Protein AF-A0AAJ0D764-F1 (afdb_monomer_lite)

Foldseek 3Di:
DDDDDPPPPDDDDPDVVLLVVLLCLLLVVDDPDQNVCPLVVDPDDLRSLLVSLVVLVCCVPPPLVVVLVVLVVVCCDQLQVEDDDPCQVPPPQLDPVVPDDNVNSVPDDSVVSVVSSVSSSLSSVLSVVQSVVSVVSSVVSNVCVVVVNDNHHYDDGDDRDRDDD

Radius of gyration: 18.86 Å; chains: 1; bounding box: 40×30×57 Å

Sequence (165 aa):
MPVSRSQSWGAAPSDPDLLNRLMGWVHLEFIPGDESNFLDSQPFAACDLRAALKVAVWKISFVQDPALYDRIQLARGPQFRVMVDIGKMYRTRPLEWEGVQPEDVDSASVTDLKWYLYNARRELEWLKHEMDRLDLYMQNAAYLKARNDRHSFTYSRSKRRTVSR

pLDDT: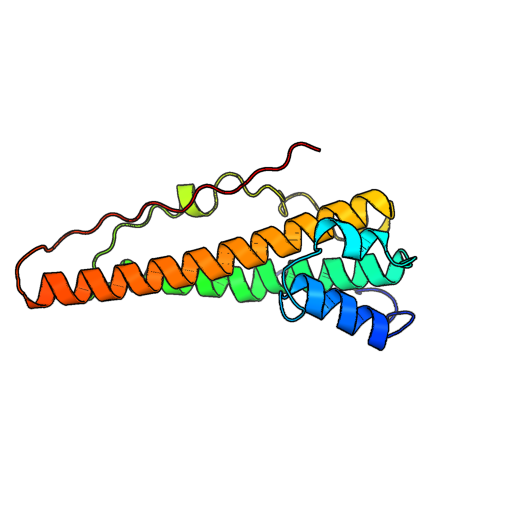 mean 78.22, std 16.09, range [32.22, 95.38]

Secondary structure (DSSP, 8-state):
----------S--S-HHHHHHHHHHHTT-S-SS-HHHHHHHS---HHHHHHHHHHHHHHIIIIIHHHHHHHHHHHHSTTT-EEE-HHHHHS--SS-TTT--HHHHHH--HHHHHHHHHHHHHHHHHHHHHHHHHHHHHHHHHHHHHTTS-S-EEE-PPPP-PPP-

Organism: NCBI:txid702011

Structure (mmCIF, N/CA/C/O backbone):
data_AF-A0AAJ0D764-F1
#
_entry.id   AF-A0AAJ0D764-F1
#
loop_
_atom_site.group_PDB
_atom_site.id
_atom_site.type_symbol
_atom_site.label_atom_id
_atom_site.label_alt_id
_atom_site.label_comp_id
_atom_site.label_asym_id
_atom_site.label_entity_id
_atom_site.label_seq_id
_atom_site.pdbx_PDB_ins_code
_atom_site.Cartn_x
_atom_site.Cartn_y
_atom_site.Cartn_z
_atom_site.occupancy
_atom_site.B_iso_or_equiv
_atom_site.auth_seq_id
_atom_site.auth_comp_id
_atom_site.auth_asym_id
_atom_site.auth_atom_id
_atom_site.pdbx_PDB_model_num
ATOM 1 N N . MET A 1 1 ? -18.688 16.186 -11.375 1.00 32.22 1 MET A N 1
ATOM 2 C CA . MET A 1 1 ? -18.400 16.305 -12.821 1.00 32.22 1 MET A CA 1
ATOM 3 C C . MET A 1 1 ? -17.553 15.108 -13.225 1.00 32.22 1 MET A C 1
ATOM 5 O O . MET A 1 1 ? -16.552 14.891 -12.551 1.00 32.22 1 MET A O 1
ATOM 9 N N . PRO A 1 2 ? -17.955 14.285 -14.208 1.00 34.59 2 PRO A N 1
ATOM 10 C CA . PRO A 1 2 ? -17.148 13.149 -14.635 1.00 34.59 2 PRO A CA 1
ATOM 11 C C . PRO A 1 2 ? -16.013 13.654 -15.532 1.00 34.59 2 PRO A C 1
ATOM 13 O O . PRO A 1 2 ? -16.242 14.421 -16.464 1.00 34.59 2 PRO A O 1
ATOM 16 N N . VAL A 1 3 ? -14.779 13.266 -15.215 1.00 36.19 3 VAL A N 1
ATOM 17 C CA . VAL A 1 3 ? -13.596 13.633 -15.998 1.00 36.19 3 VAL A CA 1
ATOM 18 C C . VAL A 1 3 ? -13.496 12.666 -17.173 1.00 36.19 3 VAL A C 1
ATOM 20 O O . VAL A 1 3 ? -13.252 11.476 -16.979 1.00 36.19 3 VAL A O 1
ATOM 23 N N . SER A 1 4 ? -13.689 13.178 -18.388 1.00 43.59 4 SER A N 1
ATOM 24 C CA . SER A 1 4 ? -13.341 12.486 -19.629 1.00 43.59 4 SER A CA 1
ATOM 25 C C . SER A 1 4 ? -11.873 12.061 -19.582 1.00 43.59 4 SER A C 1
ATOM 27 O O . SER A 1 4 ? -10.986 12.910 -19.524 1.00 43.59 4 SER A O 1
ATOM 29 N N . ARG A 1 5 ? -11.595 10.756 -19.610 1.00 41.22 5 ARG A N 1
ATOM 30 C CA . ARG A 1 5 ? -10.235 10.223 -19.773 1.00 41.22 5 ARG A CA 1
ATOM 31 C C . ARG A 1 5 ? -10.221 9.154 -20.854 1.00 41.22 5 ARG A C 1
ATOM 33 O O . ARG A 1 5 ? -10.294 7.965 -20.576 1.00 41.22 5 ARG A O 1
ATOM 40 N N . SER A 1 6 ? -10.066 9.602 -22.094 1.00 41.56 6 SER A N 1
ATOM 41 C CA . SER A 1 6 ? -9.397 8.800 -23.114 1.00 41.56 6 SER A CA 1
ATOM 42 C C . SER A 1 6 ? -7.891 9.005 -22.931 1.00 41.56 6 SER A C 1
ATOM 44 O O . SER A 1 6 ? -7.284 9.804 -23.636 1.00 41.56 6 SER A O 1
ATOM 46 N N . GLN A 1 7 ? -7.297 8.349 -21.930 1.00 45.38 7 GLN A N 1
ATOM 47 C CA . GLN A 1 7 ? -5.840 8.222 -21.854 1.00 45.38 7 GLN A CA 1
ATOM 48 C C . GLN A 1 7 ? -5.458 6.986 -22.665 1.00 45.38 7 GLN A C 1
ATOM 50 O O . GLN A 1 7 ? -5.696 5.856 -22.240 1.00 45.38 7 GLN A O 1
ATOM 55 N N . SER A 1 8 ? -4.920 7.205 -23.865 1.00 43.22 8 SER A N 1
ATOM 56 C CA . SER A 1 8 ? -4.291 6.148 -24.648 1.00 43.22 8 SER A CA 1
ATOM 57 C C . SER A 1 8 ? -2.984 5.765 -23.961 1.00 43.22 8 SER A C 1
ATOM 59 O O . SER A 1 8 ? -1.947 6.401 -24.150 1.00 43.22 8 SER A O 1
ATOM 61 N N . TRP A 1 9 ? -3.037 4.737 -23.124 1.00 46.97 9 TRP A N 1
ATOM 62 C CA . TRP A 1 9 ? -1.843 4.039 -22.677 1.00 46.97 9 TRP A CA 1
ATOM 63 C C . TRP A 1 9 ? -1.239 3.390 -23.930 1.00 46.97 9 TRP A C 1
ATOM 65 O O . TRP A 1 9 ? -1.913 2.597 -24.579 1.00 46.97 9 TRP A O 1
ATOM 75 N N . GLY A 1 10 ? -0.053 3.847 -24.348 1.00 48.66 10 GLY A N 1
ATOM 76 C CA . GLY A 1 10 ? 0.605 3.455 -25.600 1.00 48.66 10 GLY A CA 1
ATOM 77 C C . GLY A 1 10 ? 0.866 1.949 -25.772 1.00 48.66 10 GLY A C 1
ATOM 78 O O . GLY A 1 10 ? 0.396 1.122 -24.999 1.00 48.66 10 GLY A O 1
ATOM 79 N N . ALA A 1 11 ? 1.610 1.617 -26.833 1.00 51.12 11 ALA A N 1
ATOM 80 C CA . ALA A 1 11 ? 1.804 0.262 -27.358 1.00 51.12 11 ALA A CA 1
ATOM 81 C C . ALA A 1 11 ? 2.102 -0.830 -26.307 1.00 51.12 11 ALA A C 1
ATOM 83 O O . ALA A 1 11 ? 2.756 -0.589 -25.292 1.00 51.12 11 ALA A O 1
ATOM 84 N N . ALA A 1 12 ? 1.626 -2.042 -26.620 1.00 51.72 12 ALA A N 1
ATOM 85 C CA . ALA A 1 12 ? 1.813 -3.267 -25.847 1.00 51.72 12 ALA A CA 1
ATOM 86 C C . ALA A 1 12 ? 3.298 -3.550 -25.515 1.00 51.72 12 ALA A C 1
ATOM 88 O O . ALA A 1 12 ? 4.180 -3.134 -26.272 1.00 51.72 12 ALA A O 1
ATOM 89 N N . PRO A 1 13 ? 3.579 -4.258 -24.402 1.00 55.50 13 PRO A N 1
ATOM 90 C CA . PRO A 1 13 ? 4.940 -4.582 -23.969 1.00 55.50 13 PRO A CA 1
ATOM 91 C C . PRO A 1 13 ? 5.717 -5.376 -25.025 1.00 55.50 13 PRO A C 1
ATOM 93 O O . PRO A 1 13 ? 5.144 -6.189 -25.750 1.00 55.50 13 PRO A O 1
ATOM 96 N N . SER A 1 14 ? 7.032 -5.156 -25.070 1.00 67.94 14 SER A N 1
ATOM 97 C CA . SER A 1 14 ? 7.966 -5.839 -25.976 1.00 67.94 14 SER A CA 1
ATOM 98 C C . SER A 1 14 ? 8.095 -7.333 -25.677 1.00 67.94 14 SER A C 1
ATOM 100 O O . SER A 1 14 ? 8.285 -8.120 -26.601 1.00 67.94 14 SER A O 1
ATOM 102 N N . ASP A 1 15 ? 7.960 -7.720 -24.406 1.00 79.56 15 ASP A N 1
ATOM 103 C CA . ASP A 1 15 ? 7.933 -9.111 -23.955 1.00 79.56 15 ASP A CA 1
ATOM 104 C C . ASP A 1 15 ? 6.960 -9.254 -22.758 1.00 79.56 15 ASP A C 1
ATOM 106 O O . ASP A 1 15 ? 7.211 -8.698 -21.679 1.00 79.56 15 ASP A O 1
ATOM 110 N N . PRO A 1 16 ? 5.825 -9.963 -22.917 1.00 82.31 16 PRO A N 1
ATOM 111 C CA . PRO A 1 16 ? 4.841 -10.133 -21.851 1.00 82.31 16 PRO A CA 1
ATOM 112 C C . PRO A 1 16 ? 5.378 -10.939 -20.660 1.00 82.31 16 PRO A C 1
ATOM 114 O O . PRO A 1 16 ? 4.974 -10.672 -19.526 1.00 82.31 16 PRO A O 1
ATOM 117 N N . ASP A 1 17 ? 6.303 -11.877 -20.870 1.00 85.62 17 ASP A N 1
ATOM 118 C CA . ASP A 1 17 ? 6.875 -12.677 -19.785 1.00 85.62 17 ASP A CA 1
ATOM 119 C C . ASP A 1 17 ? 7.820 -11.832 -18.931 1.00 85.62 17 ASP A C 1
ATOM 121 O O . ASP A 1 17 ? 7.802 -11.908 -17.698 1.00 85.62 17 ASP A O 1
ATOM 125 N N . LEU A 1 18 ? 8.595 -10.952 -19.567 1.00 83.62 18 LEU A N 1
ATOM 126 C CA . 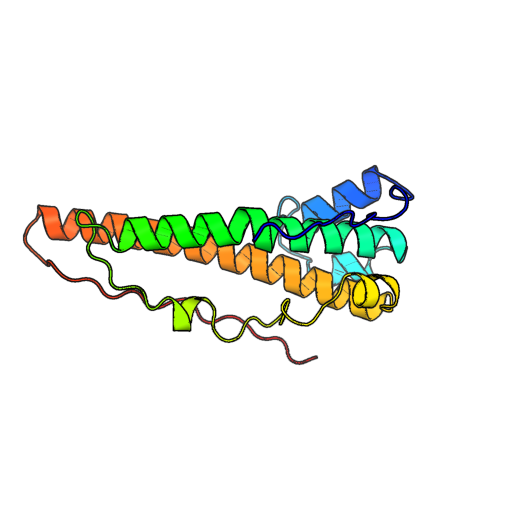LEU A 1 18 ? 9.420 -9.973 -18.866 1.00 83.62 18 LEU A CA 1
ATOM 127 C C . LEU A 1 18 ? 8.567 -8.999 -18.047 1.00 83.62 18 LEU A C 1
ATOM 129 O O . LEU A 1 18 ? 8.877 -8.748 -16.878 1.00 83.62 18 LEU A O 1
ATOM 133 N N . LEU A 1 19 ? 7.476 -8.490 -18.627 1.00 85.12 19 LEU A N 1
ATOM 134 C CA . LEU A 1 19 ? 6.543 -7.625 -17.908 1.00 85.12 19 LEU A CA 1
ATOM 135 C C . LEU A 1 19 ? 5.931 -8.355 -16.706 1.00 85.12 19 LEU A C 1
ATOM 137 O O . LEU A 1 19 ? 5.898 -7.796 -15.613 1.00 85.12 19 LEU A O 1
ATOM 141 N N . ASN A 1 20 ? 5.509 -9.609 -16.866 1.00 86.44 20 ASN A N 1
ATOM 142 C CA . ASN A 1 20 ? 4.968 -10.410 -15.766 1.00 86.44 20 ASN A CA 1
ATOM 143 C C . ASN A 1 20 ? 5.992 -10.603 -14.640 1.00 86.44 20 ASN A C 1
ATOM 145 O O . ASN A 1 20 ? 5.647 -10.488 -13.465 1.00 86.44 20 ASN A O 1
ATOM 149 N N . ARG A 1 21 ? 7.268 -10.825 -14.973 1.00 85.38 21 ARG A N 1
ATOM 150 C CA . ARG A 1 21 ? 8.353 -10.925 -13.983 1.00 85.38 21 ARG A CA 1
ATOM 151 C C . ARG A 1 21 ? 8.578 -9.604 -13.246 1.00 85.38 21 ARG A C 1
ATOM 153 O O . ARG A 1 21 ? 8.698 -9.609 -12.020 1.00 85.38 21 ARG A O 1
ATOM 160 N N . LEU A 1 22 ? 8.594 -8.479 -13.966 1.00 87.00 22 LEU A N 1
ATOM 161 C CA . LEU A 1 22 ? 8.659 -7.138 -13.372 1.00 87.00 22 LEU A CA 1
ATOM 162 C C . LEU A 1 22 ? 7.467 -6.891 -12.441 1.00 87.00 22 LEU A C 1
ATOM 164 O O . LEU A 1 22 ? 7.653 -6.435 -11.314 1.00 87.00 22 LEU A O 1
ATOM 168 N N . MET A 1 23 ? 6.254 -7.237 -12.872 1.00 87.69 23 MET A N 1
ATOM 169 C CA . MET A 1 23 ? 5.042 -7.056 -12.076 1.00 87.69 23 MET A CA 1
ATOM 170 C C . MET A 1 23 ? 5.022 -7.943 -10.838 1.00 87.69 23 MET A C 1
ATOM 172 O O . MET A 1 23 ? 4.702 -7.452 -9.757 1.00 87.69 23 MET A O 1
ATOM 176 N N . GLY A 1 24 ? 5.439 -9.202 -10.949 1.00 86.38 24 GLY A N 1
ATOM 177 C CA . GLY A 1 24 ? 5.576 -10.074 -9.790 1.00 86.38 24 GLY A CA 1
ATOM 178 C C . GLY A 1 24 ? 6.614 -9.541 -8.796 1.00 86.38 24 GLY A C 1
ATOM 179 O O . GLY A 1 24 ? 6.390 -9.578 -7.587 1.00 86.38 24 GLY A O 1
ATOM 180 N N . TRP A 1 25 ? 7.721 -8.960 -9.275 1.00 86.31 25 TRP A N 1
ATOM 181 C CA . TRP A 1 25 ? 8.678 -8.271 -8.405 1.00 86.31 25 TRP A CA 1
ATOM 182 C C . TRP A 1 25 ? 8.053 -7.044 -7.726 1.00 86.31 25 TRP A C 1
ATOM 184 O O . TRP A 1 25 ? 8.197 -6.879 -6.516 1.00 86.31 25 TRP A O 1
ATOM 194 N N . VAL A 1 26 ? 7.318 -6.199 -8.455 1.00 87.38 26 VAL A N 1
ATOM 195 C CA . VAL A 1 26 ? 6.612 -5.036 -7.881 1.00 87.38 26 VAL A CA 1
ATOM 196 C C . VAL A 1 26 ? 5.570 -5.471 -6.844 1.00 87.38 26 VAL A C 1
ATOM 198 O O . VAL A 1 26 ? 5.352 -4.780 -5.851 1.00 87.38 26 VAL A O 1
ATOM 201 N N . HIS A 1 27 ? 4.915 -6.608 -7.062 1.00 85.19 27 HIS A N 1
ATOM 202 C CA . HIS A 1 27 ? 3.845 -7.130 -6.213 1.00 85.19 27 HIS A CA 1
ATOM 203 C C . HIS A 1 27 ? 4.316 -7.987 -5.043 1.00 85.19 27 HIS A C 1
ATOM 205 O O . HIS A 1 27 ? 3.473 -8.452 -4.275 1.00 85.19 27 HIS A O 1
ATOM 211 N N . LEU A 1 28 ? 5.633 -8.138 -4.861 1.00 76.88 28 LEU A N 1
ATOM 212 C CA . LEU A 1 28 ? 6.220 -8.991 -3.823 1.00 76.88 28 LEU A CA 1
ATOM 213 C C . LEU A 1 28 ? 5.831 -10.473 -3.990 1.00 76.88 28 LEU A C 1
ATOM 215 O O . LEU A 1 28 ? 5.765 -11.215 -3.013 1.00 76.88 28 LEU A O 1
ATOM 219 N N . GLU A 1 29 ? 5.547 -10.901 -5.221 1.00 78.38 29 GLU A N 1
ATOM 220 C CA . GLU A 1 29 ? 5.193 -12.286 -5.567 1.00 78.38 29 GLU A CA 1
ATOM 221 C C . GLU A 1 29 ? 6.445 -13.149 -5.809 1.00 78.38 29 GLU A C 1
ATOM 223 O O . GLU A 1 29 ? 6.368 -14.375 -5.765 1.00 78.38 29 GLU A O 1
ATOM 228 N N . PHE A 1 30 ? 7.612 -12.518 -5.995 1.00 62.47 30 PHE A N 1
ATOM 229 C CA . PHE A 1 30 ? 8.917 -13.179 -6.093 1.00 62.47 30 PHE A CA 1
ATOM 230 C C . PHE A 1 30 ? 9.826 -12.844 -4.891 1.00 62.47 30 PHE A C 1
ATOM 232 O O . PHE A 1 30 ? 9.803 -11.735 -4.356 1.00 62.47 30 PHE A O 1
ATOM 239 N N . ILE A 1 31 ? 10.599 -13.855 -4.480 1.00 55.75 31 ILE A N 1
ATOM 240 C CA . ILE A 1 31 ? 11.246 -14.093 -3.172 1.00 55.75 31 ILE A CA 1
ATOM 241 C C . ILE A 1 31 ? 12.045 -12.892 -2.600 1.00 55.75 31 ILE A C 1
ATOM 243 O O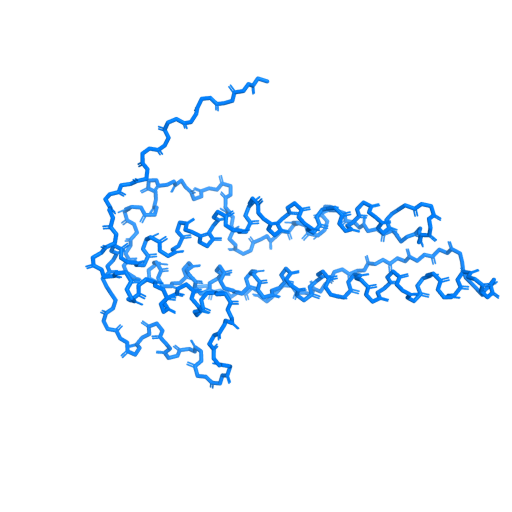 . ILE A 1 31 ? 12.811 -12.262 -3.332 1.00 55.75 31 ILE A O 1
ATOM 247 N N . PRO A 1 32 ? 11.941 -12.618 -1.279 1.00 46.31 32 PRO A N 1
ATOM 248 C CA . PRO A 1 32 ? 12.739 -11.612 -0.576 1.00 46.31 32 PRO A CA 1
ATOM 249 C C . PRO A 1 32 ? 14.167 -12.116 -0.299 1.00 46.31 32 PRO A C 1
ATOM 251 O O . PRO A 1 32 ? 14.352 -13.222 0.206 1.00 46.31 32 PRO A O 1
ATOM 254 N N . GLY A 1 33 ? 15.183 -11.300 -0.601 1.00 52.56 33 GLY A N 1
ATOM 255 C CA . GLY A 1 33 ? 16.580 -11.610 -0.259 1.00 52.56 33 GLY A CA 1
ATOM 256 C C . GLY A 1 33 ? 17.647 -10.887 -1.085 1.00 52.56 33 GLY A C 1
ATOM 257 O O . GLY A 1 33 ? 18.737 -10.664 -0.573 1.00 52.56 33 GLY A O 1
ATOM 258 N N . ASP A 1 34 ? 17.330 -10.472 -2.317 1.00 53.56 34 ASP A N 1
ATOM 259 C CA . ASP A 1 34 ? 18.306 -9.862 -3.243 1.00 53.56 34 ASP A CA 1
ATOM 260 C C . ASP A 1 34 ? 17.694 -8.694 -4.053 1.00 53.56 34 ASP A C 1
ATOM 262 O O . ASP A 1 34 ? 17.787 -8.577 -5.275 1.00 53.56 34 ASP A O 1
ATOM 266 N N . GLU A 1 35 ? 16.938 -7.847 -3.351 1.00 56.16 35 GLU A N 1
ATOM 267 C CA . GLU A 1 35 ? 16.001 -6.879 -3.941 1.00 56.16 35 GLU A CA 1
ATOM 268 C C . GLU A 1 35 ? 16.682 -5.673 -4.598 1.00 56.16 35 GLU A C 1
ATOM 270 O O . GLU A 1 35 ? 16.160 -5.143 -5.581 1.00 56.16 35 GLU A O 1
ATOM 275 N N . SER A 1 36 ? 17.846 -5.260 -4.086 1.00 57.66 36 SER A N 1
ATOM 276 C CA . SER A 1 36 ? 18.654 -4.179 -4.663 1.00 57.66 36 SER A CA 1
ATOM 277 C C . SER A 1 36 ? 19.282 -4.569 -5.998 1.00 57.66 36 SER A C 1
ATOM 279 O O . SER A 1 36 ? 19.616 -3.693 -6.783 1.00 57.66 36 SER A O 1
ATOM 281 N N . ASN A 1 37 ? 19.402 -5.870 -6.274 1.00 65.69 37 ASN A N 1
ATOM 282 C CA . ASN A 1 37 ? 20.062 -6.368 -7.472 1.00 65.69 37 ASN A CA 1
ATOM 283 C C . ASN A 1 37 ? 19.080 -6.686 -8.599 1.00 65.69 37 ASN A C 1
ATOM 285 O O . ASN A 1 37 ? 19.498 -6.728 -9.745 1.00 65.69 37 ASN A O 1
ATOM 289 N N . PHE A 1 38 ? 17.779 -6.873 -8.340 1.00 79.50 38 PHE A N 1
ATOM 290 C CA . PHE A 1 38 ? 16.853 -7.333 -9.385 1.00 79.50 38 PHE A CA 1
ATOM 291 C C . PHE A 1 38 ? 16.784 -6.383 -10.588 1.00 79.50 38 PHE A C 1
ATOM 293 O O . PHE A 1 38 ? 17.032 -6.814 -11.714 1.00 79.50 38 PHE A O 1
ATOM 300 N N . LEU A 1 39 ? 16.509 -5.093 -10.354 1.00 80.25 39 LEU A N 1
ATOM 301 C CA . LEU A 1 39 ? 16.407 -4.104 -11.432 1.00 80.25 39 LEU A CA 1
ATOM 302 C C . LEU A 1 39 ? 17.746 -3.869 -12.147 1.00 80.25 39 LEU A C 1
ATOM 304 O O . LEU A 1 39 ? 17.747 -3.456 -13.305 1.00 80.25 39 LEU A O 1
ATOM 308 N N . ASP A 1 40 ? 18.873 -4.159 -11.499 1.00 79.06 40 ASP A N 1
ATOM 309 C CA . ASP A 1 40 ? 20.216 -3.971 -12.056 1.00 79.06 40 ASP A CA 1
ATOM 310 C C . ASP A 1 40 ? 20.833 -5.254 -12.633 1.00 79.06 40 ASP A C 1
ATOM 312 O O . ASP A 1 40 ? 21.770 -5.183 -13.422 1.00 79.06 40 ASP A O 1
ATOM 316 N N . SER A 1 41 ? 20.257 -6.419 -12.329 1.00 75.38 41 SER A N 1
ATOM 317 C CA . SER A 1 41 ? 20.721 -7.737 -12.781 1.00 75.38 41 SER A CA 1
ATOM 318 C C . SER A 1 41 ? 20.348 -8.068 -14.224 1.00 75.38 41 SER A C 1
ATOM 320 O O . SER A 1 41 ? 20.938 -8.974 -14.812 1.00 75.38 41 SER A O 1
ATOM 322 N N . GLN A 1 42 ? 19.369 -7.368 -14.806 1.00 72.69 42 GLN A N 1
ATOM 323 C CA . GLN A 1 42 ? 18.911 -7.606 -16.174 1.00 72.69 42 GLN A CA 1
ATOM 324 C C . GLN A 1 42 ? 18.833 -6.295 -16.966 1.00 72.69 42 GLN A C 1
ATOM 326 O O . GLN A 1 42 ? 18.452 -5.256 -16.416 1.00 72.69 42 GLN A O 1
ATOM 331 N N . PRO A 1 43 ? 19.173 -6.313 -18.267 1.00 74.94 43 PRO A N 1
ATOM 332 C CA . PRO A 1 43 ? 18.959 -5.167 -19.133 1.00 74.94 43 PRO A CA 1
ATOM 333 C C . PRO A 1 43 ? 17.461 -5.040 -19.442 1.00 74.94 43 PRO A C 1
ATOM 335 O O . PRO A 1 43 ? 16.946 -5.683 -20.351 1.00 74.94 43 PRO A O 1
ATOM 338 N N . PHE A 1 44 ? 16.750 -4.221 -18.669 1.00 81.81 44 PHE A N 1
ATOM 339 C CA . PHE A 1 44 ? 15.344 -3.906 -18.931 1.00 81.81 44 PHE A CA 1
ATOM 340 C C . PHE A 1 44 ? 15.216 -2.791 -19.969 1.00 81.81 44 PHE A C 1
ATOM 342 O O . PHE A 1 44 ? 15.867 -1.747 -19.850 1.00 81.81 44 PHE A O 1
ATOM 349 N N . ALA A 1 45 ? 14.338 -2.975 -20.956 1.00 85.94 45 ALA A N 1
ATOM 350 C CA . ALA A 1 45 ? 14.000 -1.907 -21.883 1.00 85.94 45 ALA A CA 1
ATOM 351 C C . ALA A 1 45 ? 13.134 -0.840 -21.191 1.00 85.94 45 ALA A C 1
ATOM 353 O O . ALA A 1 45 ? 12.325 -1.128 -20.306 1.00 85.94 45 ALA A O 1
ATOM 354 N N . ALA A 1 46 ? 13.281 0.418 -21.617 1.00 86.00 46 ALA A N 1
ATOM 355 C CA . ALA A 1 46 ? 12.529 1.533 -21.038 1.00 86.00 46 ALA A CA 1
ATOM 356 C C . ALA A 1 46 ? 11.006 1.355 -21.185 1.00 86.00 46 ALA A C 1
ATOM 358 O O . ALA A 1 46 ? 10.255 1.742 -20.295 1.00 86.00 46 ALA A O 1
ATOM 359 N N . CYS A 1 47 ? 10.545 0.746 -22.282 1.00 85.44 47 CYS A N 1
ATOM 360 C CA . CYS A 1 47 ? 9.131 0.445 -22.509 1.00 85.44 47 CYS A CA 1
ATOM 361 C C . CYS A 1 47 ? 8.557 -0.523 -21.466 1.00 85.44 47 CYS A C 1
ATOM 363 O O . CYS A 1 47 ? 7.487 -0.243 -20.928 1.00 85.44 47 CYS A O 1
ATOM 365 N N . ASP A 1 48 ? 9.277 -1.592 -21.114 1.00 85.81 48 ASP A N 1
ATOM 366 C CA . ASP A 1 48 ? 8.814 -2.565 -20.117 1.00 85.81 48 ASP A CA 1
ATOM 367 C C . ASP A 1 48 ? 8.776 -1.946 -18.713 1.00 85.81 48 ASP A C 1
ATOM 369 O O . ASP A 1 48 ? 7.808 -2.129 -17.974 1.00 85.81 48 ASP A O 1
ATOM 373 N N . LEU A 1 49 ? 9.779 -1.128 -18.365 1.00 88.31 49 LEU A N 1
ATOM 374 C CA . LEU A 1 49 ? 9.802 -0.400 -17.092 1.00 88.31 49 LEU A CA 1
ATOM 375 C C . LEU A 1 49 ? 8.661 0.624 -16.993 1.00 88.31 49 LEU A C 1
ATOM 377 O O . LEU A 1 49 ? 8.031 0.739 -15.942 1.00 88.31 49 LEU A O 1
ATOM 381 N N . ARG A 1 50 ? 8.354 1.345 -18.079 1.00 87.75 50 ARG A N 1
ATOM 382 C CA . ARG A 1 50 ? 7.205 2.266 -18.130 1.00 87.75 50 ARG A CA 1
ATOM 383 C C . ARG A 1 50 ? 5.892 1.523 -17.972 1.00 87.75 50 ARG A C 1
ATOM 385 O O . ARG A 1 50 ? 5.060 1.949 -17.177 1.00 87.75 50 ARG A O 1
ATOM 392 N N . ALA A 1 51 ? 5.704 0.426 -18.703 1.00 86.38 51 ALA A N 1
ATOM 393 C CA . ALA A 1 51 ? 4.502 -0.390 -18.598 1.00 86.38 51 ALA A CA 1
ATOM 394 C C . ALA A 1 51 ? 4.313 -0.897 -17.161 1.00 86.38 51 ALA A C 1
ATOM 396 O O . ALA A 1 51 ? 3.251 -0.689 -16.572 1.00 86.38 51 ALA A O 1
ATOM 397 N N . ALA A 1 52 ? 5.366 -1.454 -16.558 1.00 88.44 52 ALA A N 1
ATOM 398 C CA . ALA A 1 52 ? 5.337 -1.913 -15.175 1.00 88.44 52 ALA A CA 1
ATOM 399 C C . ALA A 1 52 ? 5.014 -0.775 -14.196 1.00 88.44 52 ALA A C 1
ATOM 401 O O . ALA A 1 52 ? 4.186 -0.942 -13.300 1.00 88.44 52 ALA A O 1
ATOM 402 N N . LEU A 1 53 ? 5.616 0.406 -14.386 1.00 87.38 53 LEU A N 1
ATOM 403 C CA . LEU A 1 53 ? 5.375 1.557 -13.521 1.00 87.38 53 LEU A CA 1
ATOM 404 C C . LEU A 1 53 ? 3.919 2.005 -13.615 1.00 87.38 53 LEU A C 1
ATOM 406 O O . LEU A 1 53 ? 3.274 2.163 -12.584 1.00 87.38 53 LEU A O 1
ATOM 410 N N . LYS A 1 54 ? 3.376 2.134 -14.830 1.00 85.00 54 LYS A N 1
ATOM 411 C CA . LYS A 1 54 ? 1.981 2.523 -15.084 1.00 85.00 54 LYS A CA 1
ATOM 412 C C . LYS A 1 54 ? 0.995 1.571 -14.391 1.00 85.00 54 LYS A C 1
ATOM 414 O O . LYS A 1 54 ? 0.076 2.032 -13.713 1.00 85.00 54 LYS A O 1
ATOM 419 N N . VAL A 1 55 ? 1.227 0.259 -14.473 1.00 86.44 55 VAL A N 1
ATOM 420 C CA . VAL A 1 55 ? 0.410 -0.745 -13.766 1.00 86.44 55 VAL A CA 1
ATOM 421 C C . VAL A 1 55 ? 0.579 -0.641 -12.245 1.00 86.44 55 VAL A C 1
ATOM 423 O O . VAL A 1 55 ? -0.407 -0.723 -11.510 1.00 86.44 55 VAL A O 1
ATOM 426 N N . ALA A 1 56 ? 1.801 -0.417 -11.754 1.00 86.81 56 ALA A N 1
ATOM 427 C CA . ALA A 1 56 ? 2.068 -0.226 -10.330 1.00 86.81 56 ALA A CA 1
ATOM 428 C C . ALA A 1 56 ? 1.322 0.993 -9.765 1.00 86.81 56 ALA A C 1
ATOM 430 O O . ALA A 1 56 ? 0.653 0.869 -8.737 1.00 86.81 56 ALA A O 1
ATOM 431 N N . VAL A 1 57 ? 1.375 2.138 -10.461 1.00 84.56 57 VAL A N 1
ATOM 432 C CA . VAL A 1 57 ? 0.637 3.359 -10.092 1.00 84.56 57 VAL A CA 1
ATOM 433 C C . VAL A 1 57 ? -0.852 3.068 -10.038 1.00 84.56 57 VAL A C 1
ATOM 435 O O . VAL A 1 57 ? -1.502 3.355 -9.034 1.00 84.56 57 VAL A O 1
ATOM 438 N N . TRP A 1 58 ? -1.390 2.455 -11.096 1.00 85.44 58 TRP A N 1
ATOM 439 C CA . TRP A 1 58 ? -2.806 2.125 -11.165 1.00 85.44 58 TRP A CA 1
ATOM 440 C C . TRP A 1 58 ? -3.236 1.259 -9.974 1.00 85.44 58 TRP A C 1
ATOM 442 O O . TRP A 1 58 ? -4.226 1.565 -9.311 1.00 85.44 58 TRP A O 1
ATOM 452 N N . LYS A 1 59 ? -2.456 0.228 -9.632 1.00 85.38 59 LYS A N 1
ATOM 453 C CA . LYS A 1 59 ? -2.753 -0.645 -8.490 1.00 85.38 59 LYS A CA 1
ATOM 454 C C . LYS A 1 59 ? -2.721 0.111 -7.162 1.00 85.38 59 LYS A C 1
ATOM 456 O O . LYS A 1 59 ? -3.585 -0.124 -6.319 1.00 85.38 59 LYS A O 1
ATOM 461 N N . ILE A 1 60 ? -1.760 1.010 -6.958 1.00 86.31 60 ILE A N 1
ATOM 462 C CA . ILE A 1 60 ? -1.706 1.843 -5.749 1.00 86.31 60 ILE A CA 1
ATOM 463 C C . ILE A 1 60 ? -2.968 2.709 -5.668 1.00 86.31 60 ILE A C 1
ATOM 465 O O . ILE A 1 60 ? -3.735 2.581 -4.717 1.00 86.31 60 ILE A O 1
ATOM 469 N N . SER A 1 61 ? -3.224 3.523 -6.692 1.00 83.69 61 SER A N 1
ATOM 470 C CA . SER A 1 61 ? -4.265 4.555 -6.659 1.00 83.69 61 SER A CA 1
ATOM 471 C C . SER A 1 61 ? -5.692 4.014 -6.713 1.00 83.69 61 SER A C 1
ATOM 473 O O . SER A 1 61 ? -6.587 4.609 -6.120 1.00 83.69 61 SER A O 1
ATOM 475 N N . PHE A 1 62 ? -5.928 2.915 -7.431 1.00 84.25 62 PHE A N 1
ATOM 476 C CA . PHE A 1 62 ? -7.281 2.411 -7.693 1.00 84.25 62 PHE A CA 1
ATOM 477 C C . PHE A 1 62 ? -7.618 1.114 -6.964 1.00 84.25 62 PHE A C 1
ATOM 479 O O . PHE A 1 62 ? -8.786 0.737 -6.937 1.00 84.25 62 PHE A O 1
ATOM 486 N N . VAL A 1 63 ? -6.638 0.434 -6.363 1.00 87.94 63 VAL A N 1
ATOM 487 C CA . VAL A 1 63 ? -6.883 -0.814 -5.624 1.00 87.94 63 VAL A CA 1
ATOM 488 C C . VAL A 1 63 ? -6.484 -0.668 -4.161 1.00 87.94 63 VAL A C 1
ATOM 490 O O . VAL A 1 63 ? -7.324 -0.825 -3.279 1.00 87.94 63 VAL A O 1
ATOM 493 N N . GLN A 1 64 ? -5.220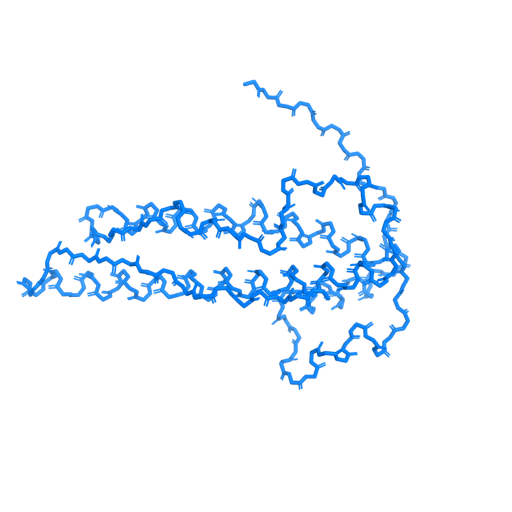 -0.349 -3.884 1.00 89.56 64 GLN A N 1
ATOM 494 C CA . GLN A 1 64 ? -4.695 -0.361 -2.515 1.00 89.56 64 GLN A CA 1
ATOM 495 C C . GLN A 1 64 ? -5.148 0.847 -1.692 1.00 89.56 64 GLN A C 1
ATOM 497 O O . GLN A 1 64 ? -5.536 0.687 -0.537 1.00 89.56 64 GLN A O 1
ATOM 502 N N . ASP A 1 65 ? -5.153 2.044 -2.279 1.00 88.00 65 ASP A N 1
ATOM 503 C CA . ASP A 1 65 ? -5.590 3.260 -1.593 1.00 88.00 65 ASP A CA 1
ATOM 504 C C . ASP A 1 65 ? -7.071 3.212 -1.193 1.00 88.00 65 ASP A C 1
ATOM 506 O O . ASP A 1 65 ? -7.366 3.465 -0.019 1.00 88.00 65 ASP A O 1
ATOM 510 N N . PRO A 1 66 ? -8.007 2.830 -2.089 1.00 89.69 66 PRO A N 1
ATOM 511 C CA . PRO A 1 66 ? -9.394 2.611 -1.694 1.00 89.69 66 PRO A CA 1
ATOM 512 C C . PRO A 1 66 ? -9.524 1.543 -0.605 1.00 89.69 66 PRO A C 1
ATOM 514 O O . PRO A 1 66 ? -10.188 1.778 0.400 1.00 89.69 66 PRO A O 1
ATO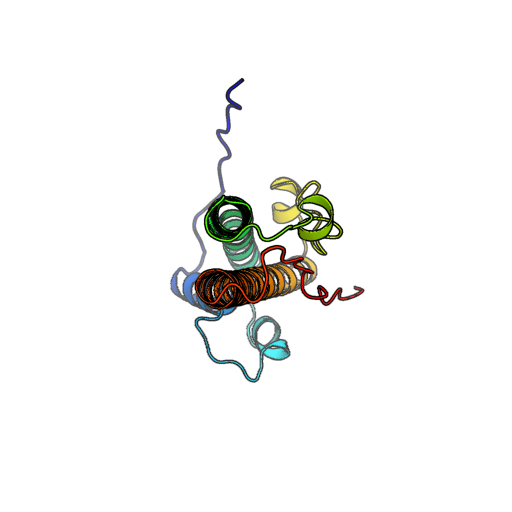M 517 N N . ALA A 1 67 ? -8.820 0.413 -0.734 1.00 92.56 67 ALA A N 1
ATOM 518 C CA . ALA A 1 67 ? -8.886 -0.665 0.252 1.00 92.56 67 ALA A CA 1
ATOM 519 C C . ALA A 1 67 ? -8.370 -0.248 1.643 1.00 92.56 67 ALA A C 1
ATOM 521 O O . ALA A 1 67 ? -8.916 -0.678 2.664 1.00 92.56 67 ALA A O 1
ATOM 522 N N . LEU A 1 68 ? -7.331 0.592 1.712 1.00 92.25 68 LEU A N 1
ATOM 523 C CA . LEU A 1 68 ? -6.864 1.175 2.968 1.00 92.25 68 LEU A CA 1
ATOM 524 C C . LEU A 1 68 ? -7.895 2.161 3.527 1.00 92.25 68 LEU A C 1
ATOM 526 O O . LEU A 1 68 ? -8.175 2.142 4.725 1.00 92.25 68 LEU A O 1
ATOM 530 N N . TYR A 1 69 ? -8.468 3.018 2.681 1.00 92.12 69 TYR A N 1
ATOM 531 C CA . TYR A 1 69 ? -9.505 3.959 3.096 1.00 92.12 69 TYR A CA 1
ATOM 532 C C . TYR A 1 69 ? -10.726 3.241 3.686 1.00 92.12 69 TYR A C 1
ATOM 534 O O . TYR A 1 69 ? -11.180 3.610 4.771 1.00 92.12 69 TYR A O 1
ATOM 542 N N . ASP A 1 70 ? -11.200 2.180 3.038 1.00 93.44 70 ASP A N 1
ATOM 543 C CA . ASP A 1 70 ? -12.332 1.378 3.504 1.00 93.44 70 ASP A CA 1
ATOM 544 C C . ASP A 1 70 ? -12.049 0.747 4.873 1.00 93.44 70 ASP A C 1
ATOM 546 O O . ASP A 1 70 ? -12.877 0.832 5.784 1.00 93.44 70 ASP A O 1
ATOM 550 N N . ARG A 1 71 ? -10.839 0.208 5.081 1.00 94.19 71 ARG A N 1
ATOM 551 C CA . ARG A 1 71 ? -10.412 -0.294 6.399 1.00 94.19 71 ARG A CA 1
ATOM 552 C C . ARG A 1 71 ? -10.375 0.799 7.461 1.00 94.19 71 ARG A C 1
ATOM 554 O O . ARG A 1 71 ? -10.764 0.557 8.601 1.00 94.19 71 ARG A O 1
ATOM 561 N N . ILE A 1 72 ? -9.947 2.012 7.115 1.00 93.56 72 ILE A N 1
ATOM 562 C CA . ILE A 1 72 ? -9.968 3.150 8.046 1.00 93.56 72 ILE A CA 1
ATOM 563 C C . ILE A 1 72 ? -11.406 3.506 8.434 1.00 93.56 72 ILE A C 1
ATOM 565 O O . ILE A 1 72 ? -11.670 3.766 9.611 1.00 93.56 72 ILE A O 1
ATOM 569 N N . GLN A 1 73 ? -12.340 3.511 7.482 1.00 94.00 73 GLN A N 1
ATOM 570 C CA . GLN A 1 73 ? -13.752 3.757 7.781 1.00 94.00 73 GLN A CA 1
ATOM 571 C C . GLN A 1 73 ? -14.325 2.669 8.688 1.00 94.00 73 GLN A C 1
ATOM 573 O O . GLN A 1 73 ? -14.975 2.988 9.687 1.00 94.00 73 GLN A O 1
ATOM 578 N N . LEU A 1 74 ? -14.007 1.403 8.410 1.00 94.56 74 LEU A N 1
ATOM 579 C CA . LEU A 1 74 ? -14.391 0.278 9.257 1.00 94.56 74 LEU A CA 1
ATOM 580 C C . LEU A 1 74 ? -13.852 0.448 10.686 1.00 94.56 74 LEU A C 1
ATOM 582 O O . LEU A 1 74 ? -14.626 0.388 11.641 1.00 94.56 74 LEU A O 1
ATOM 586 N N . ALA A 1 75 ? -12.562 0.759 10.836 1.00 93.50 75 ALA A N 1
ATOM 587 C CA . ALA A 1 75 ? -11.905 0.958 12.129 1.00 93.50 75 ALA A CA 1
ATOM 588 C C . ALA A 1 75 ? -12.537 2.094 12.953 1.00 93.50 75 ALA A C 1
ATOM 590 O O . ALA A 1 75 ? -12.677 1.991 14.174 1.00 93.50 75 ALA A O 1
ATOM 591 N N . ARG A 1 76 ? -12.966 3.174 12.292 1.00 92.50 76 ARG A N 1
ATOM 592 C CA . ARG A 1 76 ? -13.660 4.306 12.931 1.00 92.50 76 ARG A CA 1
ATOM 593 C C . ARG A 1 76 ? -15.116 4.002 13.283 1.00 92.50 76 ARG A C 1
ATOM 595 O O . ARG A 1 76 ? -15.713 4.744 14.065 1.00 92.50 76 ARG A O 1
ATOM 602 N N . GLY A 1 77 ? -15.679 2.933 12.728 1.00 90.31 77 GLY A N 1
ATOM 603 C CA . GLY A 1 77 ? -17.051 2.507 12.955 1.00 90.31 77 GLY A CA 1
ATOM 604 C C . GLY A 1 77 ? -17.364 2.198 14.426 1.00 90.31 77 GLY A C 1
ATOM 605 O O . GLY A 1 77 ? -16.469 2.011 15.257 1.00 90.31 77 GLY A O 1
ATOM 606 N N . PRO A 1 78 ? -18.656 2.102 14.780 1.00 87.88 78 PRO A N 1
ATOM 607 C CA . PRO A 1 78 ? -19.103 1.945 16.165 1.00 87.88 78 PRO A CA 1
ATOM 608 C C . PRO A 1 78 ? -18.629 0.641 16.813 1.00 87.88 78 PRO A C 1
ATOM 610 O O . PRO A 1 78 ? -18.522 0.581 18.042 1.00 87.88 78 PRO A O 1
ATOM 613 N N . GLN A 1 79 ? -18.337 -0.386 16.010 1.00 87.75 79 GLN A N 1
ATOM 614 C CA . GLN A 1 79 ? -17.820 -1.668 16.472 1.00 87.75 79 GLN A CA 1
ATOM 615 C C . GLN A 1 79 ? -16.461 -1.499 17.161 1.00 87.75 79 GLN A C 1
ATOM 617 O O . GLN A 1 79 ? -16.326 -1.911 18.314 1.00 87.75 79 GLN A O 1
ATOM 622 N N . PHE A 1 80 ? -15.518 -0.812 16.509 1.00 90.50 80 PHE A N 1
ATOM 623 C CA . PHE A 1 80 ? -14.121 -0.725 16.944 1.00 90.50 80 PHE A CA 1
ATOM 624 C C . PHE A 1 80 ? -13.755 0.619 17.594 1.00 90.50 80 PHE A C 1
ATOM 626 O O . PHE A 1 80 ? -12.972 0.636 18.540 1.00 90.50 80 PHE A O 1
ATOM 633 N N . ARG A 1 81 ? -14.342 1.741 17.141 1.00 87.88 81 ARG A N 1
ATOM 634 C CA . ARG A 1 81 ? -14.075 3.114 17.629 1.00 87.88 81 ARG A CA 1
ATOM 635 C C . ARG A 1 81 ? -12.582 3.466 17.698 1.00 87.88 81 ARG A C 1
ATOM 637 O O . ARG A 1 81 ? -12.124 4.129 18.633 1.00 87.88 81 ARG A O 1
ATOM 644 N N . VAL A 1 82 ? -11.819 3.024 16.705 1.00 92.25 82 VAL A N 1
ATOM 645 C CA . VAL A 1 82 ? -10.403 3.357 16.567 1.00 92.25 82 VAL A CA 1
ATOM 646 C C . VAL A 1 82 ? -10.284 4.730 15.907 1.00 92.25 82 VAL A C 1
ATOM 648 O O . VAL A 1 82 ? -10.748 4.950 14.790 1.00 92.25 82 VAL A O 1
ATOM 651 N N . MET A 1 83 ? -9.652 5.676 16.594 1.00 91.94 83 MET A N 1
ATOM 652 C CA . MET A 1 83 ? -9.336 6.994 16.057 1.00 91.94 83 MET A CA 1
ATOM 653 C C . MET A 1 83 ? -8.112 6.900 15.149 1.00 91.94 83 MET A C 1
ATOM 655 O O . MET A 1 83 ? -7.004 6.629 15.616 1.00 91.94 83 MET A O 1
ATOM 659 N N . VAL A 1 84 ? -8.324 7.153 13.858 1.00 88.94 84 VAL A N 1
ATOM 660 C CA . VAL A 1 84 ? -7.281 7.178 12.828 1.00 88.94 84 VAL A CA 1
ATOM 661 C C . VAL A 1 84 ? -7.180 8.589 12.249 1.00 88.94 84 VAL A C 1
ATOM 663 O O . VAL A 1 84 ? -8.175 9.155 11.796 1.00 88.94 84 VAL A O 1
ATOM 666 N N . ASP A 1 85 ? -5.972 9.151 12.235 1.00 87.56 85 ASP A N 1
ATOM 667 C CA . ASP A 1 85 ? -5.685 10.438 11.594 1.00 87.56 85 ASP A CA 1
ATOM 668 C C . ASP A 1 85 ? -5.431 10.230 10.090 1.00 87.56 85 ASP A C 1
ATOM 670 O O . ASP A 1 85 ? -4.332 9.851 9.674 1.00 87.56 85 ASP A O 1
ATOM 674 N N . ILE A 1 86 ? -6.468 10.463 9.276 1.00 84.69 86 ILE A N 1
ATOM 675 C CA . ILE A 1 86 ? -6.415 10.314 7.810 1.00 84.69 86 ILE A CA 1
ATOM 676 C C . ILE A 1 86 ? -5.349 11.236 7.216 1.00 84.69 86 ILE A C 1
ATOM 678 O O . ILE A 1 86 ? -4.554 10.803 6.385 1.00 84.69 86 ILE A O 1
ATOM 682 N N . GLY A 1 87 ? -5.281 12.487 7.678 1.00 81.44 87 GLY A N 1
ATOM 683 C CA . GLY A 1 87 ? -4.295 13.446 7.192 1.00 81.44 87 GLY A CA 1
ATOM 684 C C . GLY A 1 87 ? -2.881 12.912 7.385 1.00 81.44 87 GLY A C 1
ATOM 685 O O . GLY A 1 87 ? -2.095 12.880 6.444 1.00 81.44 87 GLY A O 1
ATOM 686 N N . LYS A 1 88 ? -2.558 12.400 8.575 1.00 81.31 88 LYS A N 1
ATOM 687 C CA . LYS A 1 88 ? -1.253 11.773 8.815 1.00 81.31 88 LYS A CA 1
ATOM 688 C C . LYS A 1 88 ? -1.044 10.505 8.001 1.00 81.31 88 LYS A C 1
ATOM 690 O O . LYS A 1 88 ? 0.095 10.287 7.601 1.00 81.31 88 LYS A O 1
ATOM 695 N N . MET A 1 89 ? -2.075 9.698 7.752 1.00 80.94 89 MET A N 1
ATOM 696 C CA . MET A 1 89 ? -1.960 8.446 6.992 1.00 80.94 89 MET A CA 1
ATOM 697 C C . MET A 1 89 ? -1.423 8.671 5.569 1.00 80.94 89 MET A C 1
ATOM 699 O O . MET A 1 89 ? -0.558 7.924 5.102 1.00 80.94 89 MET A O 1
ATOM 703 N N . TYR A 1 90 ? -1.894 9.741 4.925 1.00 76.56 90 TYR A N 1
ATOM 704 C CA . TYR A 1 90 ? -1.553 10.082 3.543 1.00 76.56 90 TYR A CA 1
ATOM 705 C C . TYR A 1 90 ? -0.483 11.181 3.411 1.00 76.56 90 TYR A C 1
ATOM 707 O O . TYR A 1 90 ? 0.117 11.304 2.349 1.00 76.56 90 TYR A O 1
ATOM 715 N N . ARG A 1 91 ? -0.181 11.950 4.472 1.00 68.25 91 ARG A N 1
ATOM 716 C CA . ARG A 1 91 ? 0.908 12.948 4.465 1.00 68.25 91 ARG A CA 1
ATOM 717 C C . ARG A 1 91 ? 2.261 12.295 4.167 1.00 68.25 91 ARG A C 1
ATOM 719 O O . ARG A 1 91 ? 2.577 11.254 4.747 1.00 68.25 91 ARG A O 1
ATOM 726 N N . THR A 1 92 ? 3.059 12.985 3.344 1.00 59.59 92 THR A N 1
ATOM 727 C CA . THR A 1 92 ? 4.437 12.643 2.938 1.00 59.59 92 THR A CA 1
ATOM 728 C C . THR A 1 92 ? 4.542 11.318 2.182 1.00 59.59 92 THR A C 1
ATOM 730 O O . THR A 1 92 ? 5.278 10.417 2.604 1.00 59.59 92 THR A O 1
ATOM 733 N N . ARG A 1 93 ? 3.792 11.163 1.084 1.00 61.34 93 ARG A N 1
ATOM 734 C CA . ARG A 1 93 ? 4.069 10.065 0.156 1.00 61.34 93 ARG A CA 1
ATOM 735 C C . ARG A 1 93 ? 5.429 10.331 -0.500 1.00 61.34 93 ARG A C 1
ATOM 737 O O . ARG A 1 93 ? 5.613 11.419 -1.029 1.00 61.34 93 ARG A O 1
ATOM 744 N N . PRO A 1 94 ? 6.388 9.388 -0.443 1.00 54.16 94 PRO A N 1
ATOM 745 C CA . PRO A 1 94 ? 7.698 9.565 -1.080 1.00 54.16 94 PRO A CA 1
ATOM 746 C C . PRO A 1 94 ? 7.582 9.697 -2.605 1.00 54.16 94 PRO A C 1
ATOM 748 O O . PRO A 1 94 ? 8.474 10.226 -3.256 1.00 54.16 94 PRO A O 1
ATOM 751 N N . LEU A 1 95 ? 6.461 9.231 -3.150 1.00 54.66 95 LEU A N 1
ATOM 752 C CA . LEU A 1 95 ? 6.011 9.486 -4.502 1.00 54.66 95 LEU A CA 1
ATOM 753 C C . LEU A 1 95 ? 4.881 10.509 -4.398 1.00 54.66 95 LEU A C 1
ATOM 755 O O . LEU A 1 95 ? 3.746 10.151 -4.071 1.00 54.66 95 LEU A O 1
ATOM 759 N N . GLU A 1 96 ? 5.180 11.784 -4.619 1.00 48.91 96 GLU A N 1
ATOM 760 C CA . GLU A 1 96 ? 4.148 12.785 -4.890 1.00 48.91 96 GLU A CA 1
ATOM 761 C C . GLU A 1 96 ? 3.526 12.461 -6.258 1.00 48.91 96 GLU A C 1
ATOM 763 O O . GLU A 1 96 ? 3.823 13.064 -7.283 1.00 48.91 96 GLU A O 1
ATOM 768 N N . TRP A 1 97 ? 2.660 11.445 -6.281 1.00 53.34 97 TRP A N 1
ATOM 769 C CA . TRP A 1 97 ? 1.871 11.041 -7.447 1.00 53.34 97 TRP A CA 1
ATOM 770 C C . TRP A 1 97 ? 0.928 12.145 -7.940 1.00 53.34 97 TRP A C 1
ATOM 772 O O . TRP A 1 97 ? 0.376 12.031 -9.027 1.00 53.34 97 TRP A O 1
ATOM 782 N N . GLU A 1 98 ? 0.738 13.211 -7.159 1.00 45.16 98 GLU A N 1
ATOM 783 C CA . GLU A 1 98 ? -0.013 14.394 -7.588 1.00 45.16 98 GLU A CA 1
ATOM 784 C C . GLU A 1 98 ? 0.705 15.173 -8.706 1.00 45.16 98 GLU A C 1
ATOM 786 O O . GLU A 1 98 ? 0.056 15.951 -9.401 1.00 45.16 98 GLU A O 1
ATOM 791 N N . GLY A 1 99 ? 2.007 14.933 -8.923 1.00 44.91 99 GLY A N 1
ATOM 792 C CA . GLY A 1 99 ? 2.811 15.624 -9.934 1.00 44.91 99 GLY A CA 1
ATOM 793 C C . GLY A 1 99 ? 3.353 14.762 -11.075 1.00 44.91 99 GLY A C 1
ATOM 794 O O . GLY A 1 99 ? 3.771 15.337 -12.069 1.00 44.91 99 GLY A O 1
ATOM 795 N N . VAL A 1 100 ? 3.350 13.425 -10.973 1.00 52.22 100 VAL A N 1
ATOM 796 C CA . VAL A 1 100 ? 3.837 12.555 -12.062 1.00 52.22 100 VAL A CA 1
ATOM 797 C C . VAL A 1 100 ? 2.732 12.410 -13.098 1.00 52.22 100 VAL A C 1
ATOM 799 O O . VAL A 1 100 ? 1.837 11.570 -12.962 1.00 52.22 100 VAL A O 1
ATOM 802 N N . GLN A 1 101 ? 2.775 13.245 -14.129 1.00 56.09 101 GLN A N 1
ATOM 803 C CA . GLN A 1 101 ? 1.888 13.082 -15.262 1.00 56.09 101 GLN A CA 1
ATOM 804 C C . GLN A 1 101 ? 2.302 11.845 -16.073 1.00 56.09 101 GLN A C 1
ATOM 806 O O . GLN A 1 101 ? 3.480 11.472 -16.094 1.00 56.09 101 GLN A O 1
ATOM 811 N N . PRO A 1 102 ? 1.366 11.183 -16.775 1.00 57.66 102 PRO A N 1
ATOM 812 C CA . PRO A 1 102 ? 1.701 10.106 -17.708 1.00 57.66 102 PRO A CA 1
ATOM 813 C C . PRO A 1 102 ? 2.804 10.506 -18.702 1.00 57.66 102 PRO A C 1
ATOM 815 O O . PRO A 1 102 ? 3.634 9.674 -19.066 1.00 57.66 102 PRO A O 1
ATOM 818 N N . GLU A 1 103 ? 2.847 11.789 -19.068 1.00 61.22 103 GLU A N 1
ATOM 819 C CA . GLU A 1 103 ? 3.859 12.382 -19.944 1.00 61.22 103 GLU A CA 1
ATOM 820 C C . GLU A 1 103 ? 5.277 12.394 -19.328 1.00 61.22 103 GLU A C 1
ATOM 822 O O . GLU A 1 103 ? 6.268 12.200 -20.039 1.00 61.22 103 GLU A O 1
ATOM 827 N N . ASP A 1 104 ? 5.393 12.538 -18.004 1.00 65.75 104 ASP A N 1
ATOM 828 C CA . ASP A 1 104 ? 6.677 12.500 -17.289 1.00 65.75 104 ASP A CA 1
ATOM 829 C C . ASP A 1 104 ? 7.250 11.076 -17.257 1.00 65.75 104 ASP A C 1
ATOM 831 O O . ASP A 1 104 ? 8.457 10.866 -17.365 1.00 65.75 104 ASP A O 1
ATOM 835 N N . VAL A 1 105 ? 6.378 10.065 -17.183 1.00 70.00 105 VAL A N 1
ATOM 836 C CA . VAL A 1 105 ? 6.776 8.648 -17.248 1.00 70.00 105 VAL A CA 1
ATOM 837 C C . VAL A 1 105 ? 7.293 8.285 -18.639 1.00 70.00 105 VAL A C 1
ATOM 839 O O . VAL A 1 105 ? 8.252 7.519 -18.779 1.00 70.00 105 VAL A O 1
ATOM 842 N N . ASP A 1 106 ? 6.678 8.842 -19.679 1.00 71.25 106 ASP A N 1
ATOM 843 C CA . ASP A 1 106 ? 7.043 8.543 -21.062 1.00 71.25 106 ASP A CA 1
ATOM 844 C C . ASP A 1 106 ? 8.368 9.204 -21.485 1.00 71.25 106 ASP A C 1
ATOM 846 O O . ASP A 1 106 ? 9.059 8.675 -22.360 1.00 71.25 106 ASP A O 1
ATOM 850 N N . SER A 1 107 ? 8.791 10.272 -20.799 1.00 77.06 107 SER A N 1
ATOM 851 C CA . SER A 1 107 ? 10.082 10.950 -21.006 1.00 77.06 107 SER A CA 1
ATOM 852 C C . SER A 1 107 ? 11.186 10.559 -20.008 1.00 77.06 107 SER A C 1
ATOM 854 O O . SER A 1 107 ? 12.359 10.843 -20.259 1.00 77.06 107 SER A O 1
ATOM 856 N N . ALA A 1 108 ? 10.853 9.856 -18.920 1.00 80.81 108 ALA A N 1
ATOM 857 C CA . ALA A 1 108 ? 11.808 9.445 -17.891 1.00 80.81 108 ALA A CA 1
ATOM 858 C C . ALA A 1 108 ? 12.931 8.530 -18.421 1.00 80.81 108 ALA A C 1
ATOM 860 O O . ALA A 1 108 ? 12.717 7.664 -19.285 1.00 80.81 108 ALA A O 1
ATOM 861 N N . SER A 1 109 ? 14.132 8.699 -17.851 1.00 85.88 109 SER A N 1
ATOM 862 C CA . SER A 1 109 ? 15.284 7.836 -18.123 1.00 85.88 109 SER A CA 1
ATOM 863 C C . SER A 1 109 ? 15.096 6.443 -17.513 1.00 85.88 109 SER A C 1
ATOM 865 O O . SER A 1 109 ? 14.323 6.259 -16.575 1.00 85.88 109 SER A O 1
ATOM 867 N N . VAL A 1 110 ? 15.839 5.444 -18.001 1.00 87.19 110 VAL A N 1
ATOM 868 C CA . VAL A 1 110 ? 15.824 4.083 -17.426 1.00 87.19 110 VAL A CA 1
ATOM 869 C C . VAL A 1 110 ? 16.158 4.105 -15.932 1.00 87.19 110 VAL A C 1
ATOM 871 O O . VAL A 1 110 ? 15.501 3.424 -15.148 1.00 87.19 110 VAL A O 1
ATOM 874 N N . THR A 1 111 ? 17.137 4.915 -15.526 1.00 86.62 111 THR A N 1
ATOM 875 C CA . THR A 1 111 ? 17.531 5.064 -14.120 1.00 86.62 111 THR A CA 1
ATOM 876 C C . THR A 1 111 ? 16.391 5.632 -13.276 1.00 86.62 111 THR A C 1
ATOM 878 O O . THR A 1 111 ? 16.102 5.102 -12.204 1.00 86.62 111 THR A O 1
ATOM 881 N N . ASP A 1 112 ? 15.698 6.660 -13.774 1.00 84.75 112 ASP A N 1
ATOM 882 C CA . ASP A 1 112 ? 14.543 7.239 -13.081 1.00 84.75 112 ASP A CA 1
ATOM 883 C C . ASP A 1 112 ? 13.392 6.231 -12.989 1.00 84.75 112 ASP A C 1
ATOM 885 O O . ASP A 1 112 ? 12.817 6.044 -11.921 1.00 84.75 112 ASP A O 1
ATOM 889 N N . LEU A 1 113 ? 13.097 5.513 -14.077 1.00 86.81 113 LEU A N 1
ATOM 890 C CA . LEU A 1 113 ? 12.052 4.487 -14.114 1.00 86.81 113 LEU A CA 1
ATOM 891 C C . LEU A 1 113 ? 12.312 3.364 -13.105 1.00 86.81 113 LEU A C 1
ATOM 893 O O . LEU A 1 113 ? 11.392 2.965 -12.389 1.00 86.81 113 LEU A O 1
ATOM 897 N N . LYS A 1 114 ? 13.559 2.889 -12.996 1.00 86.75 114 LYS A N 1
ATOM 898 C CA . LYS A 1 114 ? 13.957 1.916 -11.967 1.00 86.75 114 LYS A CA 1
ATOM 899 C C . LYS A 1 114 ? 13.745 2.474 -10.559 1.00 86.75 114 LYS A C 1
ATOM 901 O O . LYS A 1 114 ? 13.178 1.788 -9.708 1.00 86.75 114 LYS A O 1
ATOM 906 N N . TRP A 1 115 ? 14.149 3.721 -10.316 1.00 84.56 115 TRP A N 1
ATOM 907 C CA . TRP A 1 115 ? 13.968 4.380 -9.021 1.00 84.56 115 TRP A CA 1
ATOM 908 C C . TRP A 1 115 ? 12.483 4.546 -8.656 1.00 84.56 115 TRP A C 1
ATOM 910 O O . TRP A 1 115 ? 12.081 4.250 -7.527 1.00 84.56 115 TRP A O 1
ATOM 920 N N . TYR A 1 116 ? 11.636 4.947 -9.606 1.00 85.00 116 TYR A N 1
ATOM 921 C CA . TYR A 1 116 ? 10.190 5.051 -9.399 1.00 85.00 116 TYR A CA 1
ATOM 922 C C . TYR A 1 116 ? 9.547 3.688 -9.130 1.00 85.00 116 TYR A C 1
ATOM 924 O O . TYR A 1 116 ? 8.750 3.571 -8.200 1.00 85.00 116 TYR A O 1
ATOM 932 N N . LEU A 1 117 ? 9.922 2.646 -9.877 1.00 87.38 117 LEU A N 1
ATOM 933 C CA . LEU A 1 117 ? 9.444 1.278 -9.656 1.00 87.38 117 LEU A CA 1
ATOM 934 C C . LEU A 1 117 ? 9.823 0.745 -8.276 1.00 87.38 117 LEU A C 1
ATOM 936 O O . LEU A 1 117 ? 8.992 0.146 -7.592 1.00 87.38 117 LEU A O 1
ATOM 940 N N . TYR A 1 118 ? 11.054 1.003 -7.838 1.00 86.00 118 TYR A N 1
ATOM 941 C CA . TYR A 1 118 ? 11.508 0.638 -6.501 1.00 86.00 118 TYR A CA 1
ATOM 942 C C . TYR A 1 118 ? 10.692 1.332 -5.407 1.00 86.00 118 TYR A C 1
ATOM 944 O O . TYR A 1 118 ? 10.243 0.690 -4.454 1.00 86.00 118 TYR A O 1
ATOM 952 N N . ASN A 1 119 ? 10.417 2.628 -5.558 1.00 83.81 119 ASN A N 1
ATOM 953 C CA . ASN A 1 119 ? 9.547 3.337 -4.625 1.00 83.81 119 ASN A CA 1
ATOM 954 C C . ASN A 1 119 ? 8.096 2.839 -4.677 1.00 83.81 119 ASN A C 1
ATOM 956 O O . ASN A 1 119 ? 7.467 2.727 -3.626 1.00 83.81 119 ASN A O 1
ATOM 960 N N . ALA A 1 120 ? 7.574 2.494 -5.857 1.00 85.94 120 ALA A N 1
ATOM 961 C CA . ALA A 1 120 ? 6.223 1.963 -6.007 1.00 85.94 120 ALA A CA 1
ATOM 962 C C . ALA A 1 120 ? 6.074 0.607 -5.300 1.00 85.94 120 ALA A C 1
ATOM 964 O O . ALA A 1 120 ? 5.115 0.409 -4.556 1.00 85.94 120 ALA A O 1
ATOM 965 N N . ARG A 1 121 ? 7.057 -0.294 -5.444 1.00 87.56 121 ARG A N 1
ATOM 966 C CA . ARG A 1 121 ? 7.117 -1.559 -4.692 1.00 87.56 121 ARG A CA 1
ATOM 967 C C . ARG A 1 121 ? 7.081 -1.316 -3.181 1.00 87.56 121 ARG A C 1
ATOM 969 O O . ARG A 1 121 ? 6.297 -1.945 -2.480 1.00 87.56 121 ARG A O 1
ATOM 976 N N . ARG A 1 122 ? 7.887 -0.381 -2.673 1.00 85.00 122 ARG A N 1
ATOM 977 C CA . ARG A 1 122 ? 7.937 -0.064 -1.232 1.00 85.00 122 ARG A CA 1
ATOM 978 C C . ARG A 1 122 ? 6.657 0.577 -0.717 1.00 85.00 122 ARG A C 1
ATOM 980 O O . ARG A 1 122 ? 6.274 0.338 0.423 1.00 85.00 122 ARG A O 1
ATOM 987 N N . GLU A 1 123 ? 5.990 1.380 -1.539 1.00 86.06 123 GLU A N 1
ATOM 988 C CA . GLU A 1 123 ? 4.672 1.916 -1.199 1.00 86.06 123 GLU A CA 1
ATOM 989 C C . GLU A 1 123 ? 3.635 0.789 -1.122 1.00 86.06 123 GLU A C 1
ATOM 991 O O . GLU A 1 123 ? 2.877 0.741 -0.160 1.00 86.06 123 GLU A O 1
ATOM 996 N N . LEU A 1 124 ? 3.638 -0.157 -2.067 1.00 87.69 124 LEU A N 1
ATOM 997 C CA . LEU A 1 124 ? 2.769 -1.339 -2.017 1.00 87.69 124 LEU A CA 1
ATOM 998 C C . LEU A 1 124 ? 3.033 -2.196 -0.772 1.00 87.69 124 LEU A C 1
ATOM 1000 O O . LEU A 1 124 ? 2.087 -2.612 -0.105 1.00 87.69 124 LEU A O 1
ATOM 1004 N N . GLU A 1 125 ? 4.303 -2.428 -0.440 1.00 87.94 125 GLU A N 1
ATOM 1005 C CA . GLU A 1 125 ? 4.716 -3.129 0.778 1.00 87.94 125 GLU A CA 1
ATOM 1006 C C . GLU A 1 125 ? 4.196 -2.414 2.029 1.00 87.94 125 GLU A C 1
ATOM 1008 O O . GLU A 1 125 ? 3.561 -3.027 2.889 1.00 87.94 125 GLU A O 1
ATOM 1013 N N . TRP A 1 126 ? 4.408 -1.099 2.106 1.00 88.88 126 TRP A N 1
ATOM 1014 C CA . TRP A 1 126 ? 3.938 -0.282 3.216 1.00 88.88 126 TRP A CA 1
ATOM 1015 C C . TRP A 1 126 ? 2.413 -0.322 3.343 1.00 88.88 126 TRP A C 1
ATOM 1017 O O . TRP A 1 126 ? 1.913 -0.544 4.441 1.00 88.88 126 TRP A O 1
ATOM 1027 N N . LEU A 1 127 ? 1.676 -0.164 2.239 1.00 89.50 127 LEU A N 1
ATOM 1028 C CA . LEU A 1 127 ? 0.212 -0.224 2.220 1.00 89.50 127 LEU A CA 1
ATOM 1029 C C . LEU A 1 127 ? -0.290 -1.578 2.722 1.00 89.50 127 LEU A C 1
ATOM 1031 O O . LEU A 1 127 ? -1.158 -1.615 3.593 1.00 89.50 127 LEU A O 1
ATOM 1035 N N . LYS A 1 128 ? 0.290 -2.683 2.238 1.00 90.81 128 LYS A N 1
ATOM 1036 C CA . LYS A 1 128 ? -0.055 -4.036 2.690 1.00 90.81 128 LYS A CA 1
ATOM 1037 C C . LYS A 1 128 ? 0.169 -4.195 4.195 1.00 90.81 128 LYS A C 1
ATOM 1039 O O . LYS A 1 128 ? -0.762 -4.543 4.916 1.00 90.81 128 LYS A O 1
ATOM 1044 N N . HIS A 1 129 ? 1.363 -3.859 4.680 1.00 90.62 129 HIS A N 1
ATOM 1045 C CA . HIS A 1 129 ? 1.681 -3.938 6.107 1.00 90.62 129 HIS A CA 1
ATOM 1046 C C . HIS A 1 129 ? 0.795 -3.042 6.973 1.00 90.62 129 HIS A C 1
ATOM 1048 O O . HIS A 1 129 ? 0.430 -3.416 8.087 1.00 90.62 129 HIS A O 1
ATOM 1054 N N . GLU A 1 130 ? 0.465 -1.846 6.494 1.00 92.12 130 GLU A N 1
ATOM 1055 C CA . GLU A 1 130 ? -0.348 -0.894 7.238 1.00 92.12 130 GLU A CA 1
ATOM 1056 C C . GLU A 1 130 ? -1.802 -1.368 7.354 1.00 92.12 130 GLU A C 1
ATOM 1058 O O . GLU A 1 130 ? -2.401 -1.231 8.421 1.00 92.12 130 GLU A O 1
ATOM 1063 N N . MET A 1 131 ? -2.345 -1.984 6.299 1.00 93.88 131 MET A N 1
ATOM 1064 C CA . MET A 1 131 ? -3.653 -2.640 6.334 1.00 93.88 131 MET A CA 1
ATOM 1065 C C . MET A 1 131 ? -3.671 -3.808 7.326 1.00 93.88 131 MET A C 1
ATOM 1067 O O . MET A 1 131 ? -4.530 -3.825 8.204 1.00 93.88 131 MET A O 1
ATOM 1071 N N . ASP A 1 132 ? -2.691 -4.716 7.262 1.00 94.00 132 ASP A N 1
ATOM 1072 C CA . ASP A 1 132 ? -2.595 -5.863 8.180 1.00 94.00 132 ASP A CA 1
ATOM 1073 C C . ASP A 1 132 ? -2.490 -5.404 9.646 1.00 94.00 132 ASP A C 1
ATOM 1075 O O . ASP A 1 132 ? -3.115 -5.953 10.559 1.00 94.00 132 ASP A O 1
ATOM 1079 N N . ARG A 1 133 ? -1.716 -4.341 9.888 1.00 93.75 133 ARG A N 1
ATOM 1080 C CA . ARG A 1 133 ? -1.549 -3.754 11.220 1.00 93.75 133 ARG A CA 1
ATOM 1081 C C . ARG A 1 133 ? -2.833 -3.099 11.724 1.00 93.75 133 ARG A C 1
ATOM 1083 O O . ARG A 1 133 ? -3.130 -3.202 12.917 1.00 93.75 133 ARG A O 1
ATOM 1090 N N . LEU A 1 134 ? -3.589 -2.437 10.851 1.00 94.19 134 LEU A N 1
ATOM 1091 C CA . LEU A 1 134 ? -4.888 -1.869 11.197 1.00 94.19 134 LEU A CA 1
ATOM 1092 C C . LEU A 1 134 ? -5.909 -2.972 11.512 1.00 94.19 134 LEU A C 1
ATOM 1094 O O . LEU A 1 134 ? -6.627 -2.855 12.505 1.00 94.19 134 LEU A O 1
ATOM 1098 N N . ASP A 1 135 ? -5.913 -4.062 10.741 1.00 95.38 135 ASP A N 1
ATOM 1099 C CA . ASP A 1 135 ? -6.777 -5.227 10.958 1.00 95.38 135 ASP A CA 1
ATOM 1100 C C . ASP A 1 135 ? -6.512 -5.868 12.334 1.00 95.38 135 ASP A C 1
ATOM 1102 O O . ASP A 1 135 ? -7.447 -6.085 13.113 1.00 95.38 135 ASP A O 1
ATOM 1106 N N . LEU A 1 136 ? -5.242 -6.051 12.713 1.00 95.00 136 LEU A N 1
ATOM 1107 C CA . LEU A 1 136 ? -4.865 -6.517 14.054 1.00 95.00 136 LEU A CA 1
ATOM 1108 C C . LEU A 1 136 ? -5.312 -5.546 15.162 1.00 95.00 136 LEU A C 1
ATOM 1110 O O . LEU A 1 136 ? -5.807 -5.961 16.213 1.00 95.00 136 LEU A O 1
ATOM 1114 N N . TYR A 1 137 ? -5.160 -4.237 14.944 1.00 93.94 137 TYR A N 1
ATOM 1115 C CA . TYR A 1 137 ? -5.612 -3.225 15.903 1.00 93.94 137 TYR A CA 1
ATOM 1116 C C . TYR A 1 137 ? -7.129 -3.252 16.105 1.00 93.94 137 TYR A C 1
ATOM 1118 O O . TYR A 1 137 ? -7.591 -3.115 17.240 1.00 93.94 137 TYR A O 1
ATOM 1126 N N . MET A 1 138 ? -7.903 -3.450 15.036 1.00 94.62 138 MET A N 1
ATOM 1127 C CA . MET A 1 138 ? -9.356 -3.604 15.114 1.00 94.62 138 MET A CA 1
ATOM 1128 C C . MET A 1 138 ? -9.746 -4.852 15.911 1.00 94.62 138 MET A C 1
ATOM 1130 O O . MET A 1 138 ? -10.596 -4.763 16.798 1.00 94.62 138 MET A O 1
ATOM 1134 N N . GLN A 1 139 ? -9.095 -5.993 15.671 1.00 94.69 139 GLN A N 1
ATOM 1135 C CA . GLN A 1 139 ? -9.339 -7.225 16.432 1.00 94.69 139 GLN A CA 1
ATOM 1136 C C . GLN A 1 139 ? -9.079 -7.025 17.934 1.00 94.69 139 GLN A C 1
ATOM 1138 O O . GLN A 1 139 ? -9.930 -7.353 18.764 1.00 94.69 139 GLN A O 1
ATOM 1143 N N . ASN A 1 140 ? -7.956 -6.393 18.285 1.00 92.62 140 ASN A N 1
ATOM 1144 C CA . ASN A 1 140 ? -7.618 -6.075 19.674 1.00 92.62 140 ASN A CA 1
ATOM 1145 C C . ASN A 1 140 ? -8.620 -5.101 20.312 1.00 92.62 140 ASN A C 1
ATOM 1147 O O . ASN A 1 140 ? -9.018 -5.282 21.464 1.00 92.62 140 ASN A O 1
ATOM 1151 N N . ALA A 1 141 ? -9.055 -4.080 19.569 1.00 92.31 141 ALA A N 1
ATOM 1152 C CA . ALA A 1 141 ? -10.050 -3.119 20.037 1.00 92.31 141 ALA A CA 1
ATOM 1153 C C . ALA A 1 141 ? -11.401 -3.790 20.324 1.00 92.31 141 ALA A C 1
ATOM 1155 O O . ALA A 1 141 ? -12.004 -3.549 21.372 1.00 92.31 141 ALA A O 1
ATOM 1156 N N . ALA A 1 142 ? -11.858 -4.670 19.428 1.00 92.62 142 ALA A N 1
ATOM 1157 C CA . ALA A 1 142 ? -13.085 -5.437 19.622 1.00 92.62 142 ALA A CA 1
ATOM 1158 C C . ALA A 1 142 ? -12.996 -6.350 20.852 1.00 92.62 142 ALA A C 1
ATOM 1160 O O . ALA A 1 142 ? -13.922 -6.369 21.664 1.00 92.62 142 ALA A O 1
ATOM 1161 N N . TYR A 1 143 ? -11.869 -7.048 21.025 1.00 93.38 143 TYR A N 1
ATOM 1162 C CA . TYR A 1 143 ? -11.631 -7.927 22.169 1.00 93.38 143 TYR A CA 1
ATOM 1163 C C . TYR A 1 143 ? -11.678 -7.173 23.508 1.00 93.38 143 TYR A C 1
ATOM 1165 O O . TYR A 1 143 ? -12.408 -7.564 24.419 1.00 93.38 143 TYR A O 1
ATOM 1173 N N . LEU A 1 144 ? -10.960 -6.052 23.620 1.00 91.81 144 LEU A N 1
ATOM 1174 C CA . LEU A 1 144 ? -10.917 -5.245 24.847 1.00 91.81 144 LEU A CA 1
ATOM 1175 C C . LEU A 1 144 ? -12.263 -4.586 25.166 1.00 91.81 144 LEU A C 1
ATOM 1177 O O . LEU A 1 144 ? -12.632 -4.444 26.332 1.00 91.81 144 LEU A O 1
ATOM 1181 N N . LYS A 1 145 ? -13.026 -4.217 24.136 1.00 89.56 145 LYS A N 1
ATOM 1182 C CA . LYS A 1 145 ? -14.368 -3.662 24.310 1.00 89.56 145 LYS A CA 1
ATOM 1183 C C . LYS A 1 145 ? -15.362 -4.715 24.797 1.00 89.56 145 LYS A C 1
ATOM 1185 O O . LYS A 1 145 ? -16.164 -4.406 25.672 1.00 89.56 145 LYS A O 1
ATOM 1190 N N . ALA A 1 146 ? -15.300 -5.940 24.272 1.00 90.12 146 ALA A N 1
ATOM 1191 C CA . ALA A 1 146 ? -16.162 -7.043 24.705 1.00 90.12 146 ALA A CA 1
ATOM 1192 C C . ALA A 1 146 ? -15.958 -7.402 26.187 1.00 90.12 146 ALA A C 1
ATOM 1194 O O . ALA A 1 146 ? -16.897 -7.819 26.857 1.00 90.12 146 ALA A O 1
ATOM 1195 N N . ARG A 1 147 ? -14.745 -7.188 26.708 1.00 92.69 147 ARG A N 1
ATOM 1196 C CA . ARG A 1 147 ? -14.391 -7.391 28.121 1.00 92.69 147 ARG A CA 1
ATOM 1197 C C . ARG A 1 147 ? -14.685 -6.191 29.020 1.00 92.69 147 ARG A C 1
ATOM 1199 O O . ARG A 1 147 ? -14.481 -6.279 30.222 1.00 92.69 147 ARG A O 1
ATOM 1206 N N . ASN A 1 148 ? -15.176 -5.088 28.450 1.00 88.25 148 ASN A N 1
ATOM 1207 C CA . ASN A 1 148 ? -15.406 -3.827 29.154 1.00 88.25 148 ASN A CA 1
ATOM 1208 C C . ASN A 1 148 ? -14.126 -3.211 29.766 1.00 88.25 148 ASN A C 1
ATOM 1210 O O . ASN A 1 148 ? -14.210 -2.393 30.678 1.00 88.25 148 ASN A O 1
ATOM 1214 N N . ASP A 1 149 ? -12.948 -3.579 29.246 1.00 89.62 149 ASP A N 1
ATOM 1215 C CA . ASP A 1 149 ? -11.646 -3.128 29.757 1.00 89.62 149 ASP A CA 1
ATOM 1216 C C . ASP A 1 149 ? -11.292 -1.723 29.231 1.00 89.62 149 ASP A C 1
ATOM 1218 O O . ASP A 1 149 ? -10.657 -0.917 29.912 1.00 89.62 149 ASP A O 1
ATOM 1222 N N . ARG A 1 150 ? -11.678 -1.417 27.982 1.00 85.81 150 ARG A N 1
ATOM 1223 C CA . ARG A 1 150 ? -11.388 -0.137 27.316 1.00 85.81 150 ARG A CA 1
ATOM 1224 C C . ARG A 1 150 ? -12.373 0.154 26.181 1.00 85.81 150 ARG A C 1
ATOM 1226 O O . ARG A 1 150 ? -12.777 -0.747 25.450 1.00 85.81 150 ARG A O 1
ATOM 1233 N N . HIS A 1 151 ? -12.704 1.433 25.981 1.00 79.62 151 HIS A N 1
ATOM 1234 C CA . HIS A 1 151 ? -13.695 1.868 24.979 1.00 79.62 151 HIS A CA 1
ATOM 1235 C C . HIS A 1 151 ? -13.188 2.863 23.925 1.00 79.62 151 HIS A C 1
ATOM 1237 O O . HIS A 1 151 ? -13.946 3.227 23.025 1.00 79.62 151 HIS A O 1
ATOM 1243 N N . SER A 1 152 ? -11.934 3.313 24.023 1.00 81.81 152 SER A N 1
ATOM 1244 C CA . SER A 1 152 ? -11.326 4.259 23.082 1.00 81.81 152 SER A CA 1
ATOM 1245 C C . SER A 1 152 ? -9.929 3.805 22.668 1.00 81.81 152 SER A C 1
ATOM 1247 O O . SER A 1 152 ? -9.094 3.475 23.512 1.00 81.81 152 SER A O 1
ATOM 1249 N N . PHE A 1 153 ? -9.651 3.809 21.366 1.00 89.44 153 PHE A N 1
ATOM 1250 C CA . PHE A 1 153 ? -8.386 3.336 20.805 1.00 89.44 153 PHE A CA 1
ATOM 1251 C C . PHE A 1 153 ? -7.841 4.385 19.843 1.00 89.44 153 PHE A C 1
ATOM 1253 O O . PHE A 1 153 ? -8.586 4.905 19.023 1.00 89.44 153 PHE A O 1
ATOM 1260 N N . THR A 1 154 ? -6.550 4.698 19.930 1.00 90.06 154 THR A N 1
ATOM 1261 C CA . THR A 1 154 ? -5.888 5.625 19.002 1.00 90.06 154 THR A CA 1
ATOM 1262 C C . THR A 1 154 ? -4.883 4.846 18.180 1.00 90.06 154 THR A C 1
ATOM 1264 O O . THR A 1 154 ? -4.055 4.125 18.740 1.00 90.06 154 THR A O 1
ATOM 1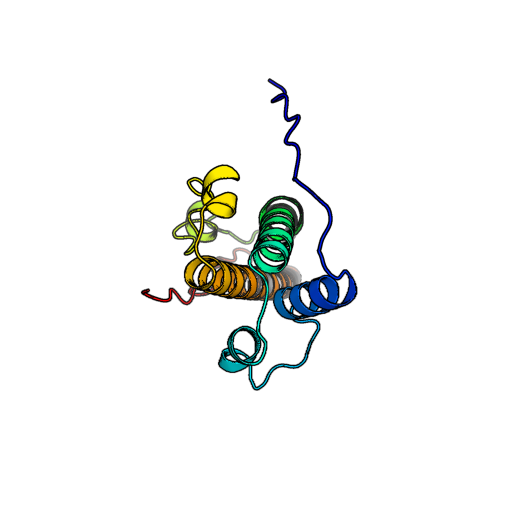267 N N . TYR A 1 155 ? -4.950 4.998 16.863 1.00 90.12 155 TYR A N 1
ATOM 1268 C CA . TYR A 1 155 ? -4.046 4.344 15.935 1.00 90.12 155 TYR A CA 1
ATOM 1269 C C . TYR A 1 155 ? -3.031 5.335 15.369 1.00 90.12 155 TYR A C 1
ATOM 1271 O O . TYR A 1 155 ? -3.385 6.413 14.889 1.00 90.12 155 TYR A O 1
ATOM 1279 N N . SER A 1 156 ? -1.763 4.931 15.387 1.00 86.88 156 SER A N 1
ATOM 1280 C CA . SER A 1 156 ? -0.655 5.688 14.809 1.00 86.88 156 SER A CA 1
ATOM 1281 C C . SER A 1 156 ? -0.013 4.873 13.702 1.00 86.88 156 SER A C 1
ATOM 1283 O O . SER A 1 156 ? 0.446 3.751 13.945 1.00 86.88 156 SER A O 1
ATOM 1285 N N . ARG A 1 157 ? 0.057 5.447 12.499 1.00 82.50 157 ARG A N 1
ATOM 1286 C CA . ARG A 1 157 ? 0.637 4.766 11.343 1.00 82.50 157 ARG A CA 1
ATOM 1287 C C . ARG A 1 157 ? 2.114 4.436 11.512 1.00 82.50 157 ARG A C 1
ATOM 1289 O O . ARG A 1 157 ? 2.814 5.078 12.301 1.00 82.50 157 ARG A O 1
ATOM 1296 N N . SER A 1 158 ? 2.598 3.455 10.761 1.00 84.06 158 SER A N 1
ATOM 1297 C CA . SER A 1 158 ? 4.024 3.152 10.742 1.00 84.06 158 SER A CA 1
ATOM 1298 C C . SER A 1 158 ? 4.814 4.273 10.045 1.00 84.06 158 SER A C 1
ATOM 1300 O O . SER A 1 158 ? 4.291 5.054 9.233 1.00 84.06 158 SER A O 1
ATOM 1302 N N . LYS A 1 159 ? 6.096 4.413 10.405 1.00 78.38 159 LYS A N 1
ATOM 1303 C CA . LYS A 1 159 ? 6.990 5.363 9.733 1.00 78.38 159 LYS A CA 1
ATOM 1304 C C . LYS A 1 159 ? 7.245 4.865 8.310 1.00 78.38 159 LYS A C 1
ATOM 1306 O O . LYS A 1 159 ? 7.701 3.742 8.124 1.00 78.38 159 LYS A O 1
ATOM 1311 N N . ARG A 1 160 ? 6.999 5.724 7.320 1.00 72.00 160 ARG A N 1
ATOM 1312 C CA . ARG A 1 160 ? 7.406 5.477 5.933 1.00 72.00 160 ARG A CA 1
ATOM 1313 C C . ARG A 1 160 ? 8.923 5.609 5.866 1.00 72.00 160 ARG A C 1
ATOM 1315 O O . ARG A 1 160 ? 9.472 6.596 6.352 1.00 72.00 160 ARG A O 1
ATOM 1322 N N . ARG A 1 161 ? 9.609 4.632 5.282 1.00 64.69 161 ARG A N 1
ATOM 1323 C CA . ARG A 1 161 ? 11.044 4.755 5.017 1.00 64.69 161 ARG A CA 1
ATOM 1324 C C . ARG A 1 161 ? 11.232 5.633 3.772 1.00 64.69 161 ARG A C 1
ATOM 1326 O O . ARG A 1 161 ? 11.136 5.136 2.653 1.00 64.69 161 ARG A O 1
ATOM 1333 N N . THR A 1 162 ? 11.493 6.923 3.942 1.00 55.16 162 THR A N 1
ATOM 1334 C CA . THR A 1 162 ? 11.866 7.820 2.835 1.00 55.16 162 THR A CA 1
ATOM 1335 C C . THR A 1 162 ? 13.296 7.523 2.391 1.00 55.16 162 THR A C 1
ATOM 1337 O O . THR A 1 162 ? 14.183 7.425 3.236 1.00 55.16 162 THR A O 1
ATOM 1340 N N . VAL A 1 163 ? 13.517 7.356 1.088 1.00 53.66 163 VAL A N 1
ATOM 1341 C CA . VAL A 1 163 ? 14.863 7.236 0.512 1.00 53.66 163 VAL A CA 1
ATOM 1342 C C . VAL A 1 163 ? 15.166 8.573 -0.142 1.00 53.66 163 VAL A C 1
ATOM 1344 O O . VAL A 1 163 ? 14.432 8.999 -1.031 1.00 53.66 163 VAL A O 1
ATOM 1347 N N . SER A 1 164 ? 16.192 9.262 0.350 1.00 52.38 164 SER A N 1
ATOM 1348 C CA . SER A 1 164 ? 16.770 10.397 -0.366 1.00 52.38 164 SER A CA 1
ATOM 1349 C C . SER A 1 164 ? 17.411 9.871 -1.646 1.00 52.38 164 SER A C 1
ATOM 1351 O O . SER A 1 164 ? 18.106 8.855 -1.594 1.00 52.38 164 SER A O 1
ATOM 1353 N N . ARG A 1 165 ? 17.117 10.529 -2.770 1.00 54.50 165 ARG A N 1
ATOM 1354 C CA . ARG A 1 165 ? 17.758 10.258 -4.058 1.00 54.50 165 ARG A CA 1
ATOM 1355 C C . ARG A 1 165 ? 19.271 10.439 -3.965 1.00 54.50 165 ARG A C 1
ATOM 1357 O O . ARG A 1 165 ? 19.696 11.346 -3.216 1.00 54.50 165 ARG A O 1
#